Protein AF-A0A948STY9-F1 (afdb_monomer_lite)

pLDDT: mean 76.69, std 16.75, range [34.62, 97.5]

Secondary structure (DSSP, 8-state):
----------HHHHHHHHHHHHHHHHHHHHHHHHHHHHHHHHHHHHHTTB-TTT-PBEEEEEEEETTEEEEEEEETTT--EE--TTHHHHHTT--S---HHHHHHHTTSTTS----------

Structure (mmCIF, N/CA/C/O backbone):
data_AF-A0A948STY9-F1
#
_entry.id   AF-A0A948STY9-F1
#
loop_
_atom_site.group_PDB
_atom_site.id
_atom_site.type_symbol
_atom_site.label_atom_id
_atom_site.label_alt_id
_atom_site.label_comp_id
_atom_site.label_asym_id
_atom_site.label_entity_id
_atom_site.label_seq_id
_atom_site.pdbx_PDB_ins_code
_atom_site.Cartn_x
_atom_site.Cartn_y
_atom_site.Cartn_z
_atom_site.occupancy
_atom_site.B_iso_or_equiv
_atom_site.auth_seq_id
_atom_site.auth_comp_id
_atom_site.auth_asym_id
_atom_site.auth_atom_id
_atom_site.pdbx_PDB_model_num
ATOM 1 N N . MET A 1 1 ? 35.152 -15.560 -65.489 1.00 48.47 1 MET A N 1
ATOM 2 C CA . MET A 1 1 ? 35.751 -14.287 -65.042 1.00 48.47 1 MET A CA 1
ATOM 3 C C . MET A 1 1 ? 34.646 -13.434 -64.451 1.00 48.47 1 MET A C 1
ATOM 5 O O . MET A 1 1 ? 33.656 -13.268 -65.145 1.00 48.47 1 MET A O 1
ATOM 9 N N . THR A 1 2 ? 34.862 -12.993 -63.198 1.00 52.12 2 THR A N 1
ATOM 10 C CA . THR A 1 2 ? 34.288 -11.819 -62.490 1.00 52.12 2 THR A CA 1
ATOM 11 C C . THR A 1 2 ? 32.758 -11.719 -62.390 1.00 52.12 2 THR A C 1
ATOM 13 O O . THR A 1 2 ? 32.068 -11.835 -63.383 1.00 52.12 2 THR A O 1
ATOM 16 N N . SER A 1 3 ? 32.121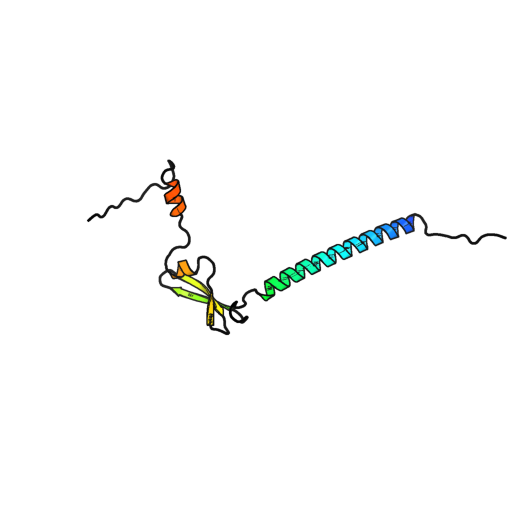 -11.425 -61.265 1.00 54.44 3 SER A N 1
ATOM 17 C CA . SER A 1 3 ? 32.543 -11.013 -59.929 1.00 54.44 3 SER A CA 1
ATOM 18 C C . SER A 1 3 ? 31.322 -11.287 -59.046 1.00 54.44 3 SER A C 1
ATOM 20 O O . SER A 1 3 ? 30.229 -10.834 -59.378 1.00 54.44 3 SER A O 1
ATOM 22 N N . PHE A 1 4 ? 31.458 -12.076 -57.980 1.00 56.12 4 PHE A N 1
ATOM 23 C CA . PHE A 1 4 ? 30.397 -12.200 -56.980 1.00 56.12 4 PHE A CA 1
ATOM 24 C C . PHE A 1 4 ? 30.513 -10.947 -56.114 1.00 56.12 4 PHE A C 1
ATOM 26 O O . PHE A 1 4 ? 31.293 -10.920 -55.162 1.00 56.12 4 PHE A O 1
ATOM 33 N N . GLU A 1 5 ? 29.855 -9.862 -56.526 1.00 62.06 5 GLU A N 1
ATOM 34 C CA . GLU A 1 5 ? 29.777 -8.654 -55.714 1.00 62.06 5 GLU A CA 1
ATOM 35 C C . GLU A 1 5 ? 29.079 -9.040 -54.417 1.00 62.06 5 GLU A C 1
ATOM 37 O O . GLU A 1 5 ? 27.874 -9.276 -54.365 1.00 62.06 5 GLU A O 1
ATOM 42 N N . ASN A 1 6 ? 29.881 -9.187 -53.368 1.00 61.62 6 ASN A N 1
ATOM 43 C CA . ASN A 1 6 ? 29.398 -9.285 -52.011 1.00 61.62 6 ASN A CA 1
ATOM 44 C C . ASN A 1 6 ? 28.817 -7.912 -51.674 1.00 61.62 6 ASN A C 1
ATOM 46 O O . ASN A 1 6 ? 29.521 -7.040 -51.160 1.00 61.62 6 ASN A O 1
ATOM 50 N N . ILE A 1 7 ? 27.555 -7.701 -52.054 1.00 63.34 7 ILE A N 1
ATOM 51 C CA . ILE A 1 7 ? 26.764 -6.524 -51.703 1.00 63.34 7 ILE A CA 1
ATOM 52 C C . ILE A 1 7 ? 26.431 -6.658 -50.214 1.00 63.34 7 ILE A C 1
ATOM 54 O O . ILE A 1 7 ? 25.323 -7.003 -49.812 1.00 63.34 7 ILE A O 1
ATOM 58 N N . GLY A 1 8 ? 27.459 -6.509 -49.382 1.00 62.66 8 GLY A N 1
ATOM 59 C CA . GLY A 1 8 ? 27.307 -6.396 -47.946 1.00 62.66 8 GLY A CA 1
ATOM 60 C C . GLY A 1 8 ? 26.486 -5.152 -47.625 1.00 62.66 8 GLY A C 1
ATOM 61 O O . GLY A 1 8 ? 26.572 -4.149 -48.335 1.00 62.66 8 GLY A O 1
ATOM 62 N N . TYR A 1 9 ? 25.697 -5.254 -46.556 1.00 61.69 9 TYR A N 1
ATOM 63 C CA . TYR A 1 9 ? 24.817 -4.211 -46.033 1.00 61.69 9 TYR A CA 1
ATOM 64 C C . TYR A 1 9 ? 25.409 -2.798 -46.161 1.00 61.69 9 TYR A C 1
ATOM 66 O O . TYR A 1 9 ? 26.561 -2.557 -45.776 1.00 61.69 9 TYR A O 1
ATOM 74 N N . ASN A 1 10 ? 24.617 -1.862 -46.688 1.00 76.56 10 ASN A N 1
ATOM 75 C CA . ASN A 1 10 ? 25.050 -0.478 -46.886 1.00 76.56 10 ASN A CA 1
ATOM 76 C C . ASN A 1 10 ? 25.267 0.246 -45.533 1.00 76.56 10 ASN A C 1
ATOM 78 O O . ASN A 1 10 ? 24.847 -0.222 -44.472 1.00 76.56 10 ASN A O 1
ATOM 82 N N . GLU A 1 11 ? 25.956 1.394 -45.532 1.00 72.62 11 GLU A N 1
ATOM 83 C CA . GLU A 1 11 ? 26.231 2.139 -44.287 1.00 72.62 11 GLU A CA 1
ATOM 84 C C . GLU A 1 11 ? 24.966 2.545 -43.527 1.00 72.62 11 GLU A C 1
ATOM 86 O O . GLU A 1 11 ? 24.953 2.504 -42.297 1.00 72.62 11 GLU A O 1
ATOM 91 N N . SER A 1 12 ? 23.891 2.881 -44.237 1.00 73.81 12 SER A N 1
ATOM 92 C CA . SER A 1 12 ? 22.616 3.244 -43.626 1.00 73.81 12 SER A CA 1
ATOM 93 C C . SER A 1 12 ? 21.955 2.043 -42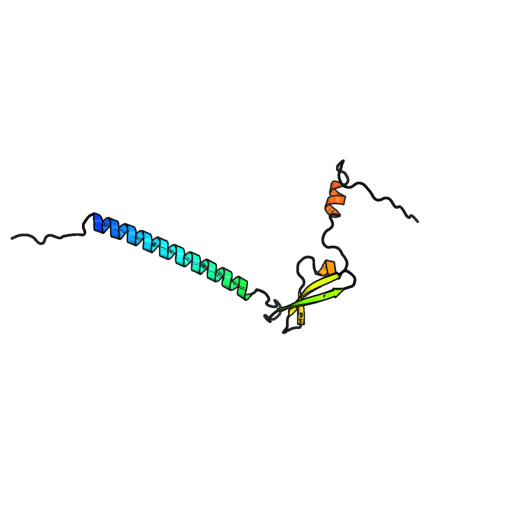.940 1.00 73.81 12 SER A C 1
ATOM 95 O O . SER A 1 12 ? 21.457 2.180 -41.828 1.00 73.81 12 SER A O 1
ATOM 97 N N . GLU A 1 13 ? 22.008 0.851 -43.535 1.00 77.19 13 GLU A N 1
ATOM 98 C CA . GLU A 1 13 ? 21.486 -0.400 -42.968 1.00 77.19 13 GLU A CA 1
ATOM 99 C C . GLU A 1 13 ? 22.216 -0.803 -41.688 1.00 77.19 13 GLU A C 1
ATOM 101 O O . GLU A 1 13 ? 21.571 -1.225 -40.726 1.00 77.19 13 GLU A O 1
ATOM 106 N N . ARG A 1 14 ? 23.538 -0.596 -41.627 1.00 79.25 14 ARG A N 1
ATOM 107 C CA . ARG A 1 14 ? 24.310 -0.791 -40.388 1.00 79.25 14 ARG A CA 1
ATOM 108 C C . ARG A 1 14 ? 23.826 0.140 -39.280 1.00 79.25 14 ARG A C 1
ATOM 110 O O . ARG A 1 14 ? 23.553 -0.321 -38.176 1.00 79.25 14 ARG A O 1
ATOM 117 N N . GLN A 1 15 ? 23.620 1.416 -39.598 1.00 85.62 15 GLN A N 1
ATOM 118 C CA . GLN A 1 15 ? 23.100 2.398 -38.643 1.00 85.62 15 GLN A CA 1
ATOM 119 C C . GLN A 1 15 ? 21.673 2.070 -38.180 1.00 85.62 15 GLN A C 1
ATOM 121 O O . GLN A 1 15 ? 21.350 2.257 -37.007 1.00 85.62 15 GLN A O 1
ATOM 126 N N . PHE A 1 16 ? 20.803 1.589 -39.074 1.00 88.44 16 PHE A N 1
ATOM 127 C CA . PHE A 1 16 ? 19.452 1.162 -38.703 1.00 88.44 16 PHE A CA 1
ATOM 128 C C . PHE A 1 16 ? 19.486 -0.038 -37.760 1.00 88.44 16 PHE A C 1
ATOM 130 O O . PHE A 1 16 ? 18.811 -0.015 -36.736 1.00 88.44 16 PHE A O 1
ATOM 137 N N . HIS A 1 17 ? 20.310 -1.039 -38.060 1.00 85.75 17 HIS A N 1
ATOM 138 C CA . HIS A 1 17 ? 20.458 -2.225 -37.226 1.00 85.75 17 HIS A CA 1
ATOM 139 C C . HIS A 1 17 ? 21.063 -1.900 -35.855 1.00 85.75 17 HIS A C 1
ATOM 141 O O . HIS A 1 17 ? 20.565 -2.379 -34.843 1.00 85.75 17 HIS A O 1
ATOM 147 N N . GLU A 1 18 ? 22.084 -1.044 -35.788 1.00 89.50 18 GLU A N 1
ATOM 148 C CA . GLU A 1 18 ? 22.671 -0.598 -34.518 1.00 89.50 18 GLU A CA 1
ATOM 149 C C . GLU A 1 18 ? 21.648 0.138 -33.642 1.00 89.50 18 GLU A C 1
ATOM 151 O O . GLU A 1 18 ? 21.512 -0.174 -32.456 1.00 89.50 18 GLU A O 1
ATOM 156 N N . ARG A 1 19 ? 20.871 1.065 -34.222 1.00 91.69 19 ARG A N 1
ATOM 157 C CA . ARG A 1 19 ? 19.804 1.759 -33.484 1.00 91.69 19 ARG A CA 1
ATOM 158 C C . ARG A 1 19 ? 18.695 0.812 -33.049 1.00 91.69 19 ARG A C 1
ATOM 160 O O . ARG A 1 19 ? 18.211 0.939 -31.929 1.00 91.69 19 ARG A O 1
ATOM 167 N N . ASP A 1 20 ? 18.292 -0.124 -33.902 1.00 94.06 20 ASP A N 1
ATOM 168 C CA . ASP A 1 20 ? 17.256 -1.104 -33.574 1.00 94.06 20 ASP A CA 1
ATOM 169 C C . ASP A 1 20 ? 17.714 -2.040 -32.448 1.00 94.06 20 ASP A C 1
ATOM 171 O O . ASP A 1 20 ? 17.001 -2.239 -31.466 1.00 94.06 20 ASP A O 1
ATOM 175 N N . GLN A 1 21 ? 18.960 -2.517 -32.497 1.00 92.62 21 GLN A N 1
ATOM 176 C CA . GLN A 1 21 ? 19.565 -3.283 -31.408 1.00 92.62 21 GLN A CA 1
ATOM 177 C C . GLN A 1 21 ? 19.605 -2.494 -30.098 1.00 92.62 21 GLN A C 1
ATOM 179 O O . GLN A 1 21 ? 19.306 -3.044 -29.033 1.00 92.62 21 GLN A O 1
ATOM 184 N N . GLU A 1 22 ? 19.953 -1.208 -30.154 1.00 95.94 22 GLU A N 1
ATOM 185 C CA . GLU A 1 22 ? 19.957 -0.343 -28.979 1.00 95.94 22 GLU A CA 1
ATOM 186 C C . GLU A 1 22 ? 18.541 -0.146 -28.420 1.00 95.94 22 GLU A C 1
ATOM 188 O O . GLU A 1 22 ? 18.334 -0.259 -27.208 1.00 95.94 22 GLU A O 1
ATOM 193 N N . LEU A 1 23 ? 17.554 0.093 -29.286 1.00 95.69 23 LEU A N 1
ATOM 194 C CA . LEU A 1 23 ? 16.145 0.218 -28.912 1.00 95.69 23 LEU A CA 1
ATOM 195 C C . LEU A 1 23 ? 15.628 -1.069 -28.269 1.00 95.69 23 LEU A C 1
ATOM 197 O O . LEU A 1 23 ? 15.054 -1.019 -27.181 1.00 95.69 23 LEU A O 1
ATOM 201 N N . LEU A 1 24 ?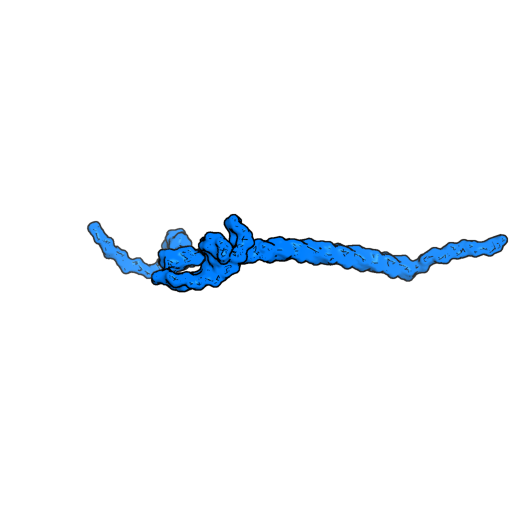 15.896 -2.225 -28.876 1.00 95.31 24 LEU A N 1
ATOM 202 C CA . LEU A 1 24 ? 15.517 -3.531 -28.339 1.00 95.31 24 LEU A CA 1
ATOM 203 C C . LEU A 1 24 ? 16.185 -3.802 -26.987 1.00 95.31 24 LEU A C 1
ATOM 205 O O . LEU A 1 24 ? 15.539 -4.317 -26.072 1.00 95.31 24 LEU A O 1
ATOM 209 N N . ARG A 1 25 ? 17.459 -3.426 -26.817 1.00 96.06 25 ARG A N 1
ATOM 210 C CA . ARG A 1 25 ? 18.171 -3.543 -25.536 1.00 96.06 25 ARG A CA 1
ATOM 211 C C . ARG A 1 25 ? 17.543 -2.658 -24.460 1.00 96.06 25 ARG A C 1
ATOM 213 O O . ARG A 1 25 ? 17.325 -3.134 -23.346 1.00 96.06 25 ARG A O 1
ATOM 220 N N . LYS A 1 26 ? 17.233 -1.399 -24.782 1.00 97.50 26 LYS A N 1
ATOM 221 C CA . LYS A 1 26 ? 16.572 -0.460 -23.861 1.00 97.50 26 LYS A CA 1
ATOM 222 C C . LYS A 1 26 ? 15.184 -0.950 -23.469 1.00 97.50 26 LYS A C 1
ATOM 224 O O . LYS A 1 26 ? 14.865 -0.966 -22.285 1.00 97.50 26 LYS A O 1
ATOM 229 N N . LEU A 1 27 ? 14.390 -1.399 -24.440 1.00 96.88 27 LEU A N 1
ATOM 230 C CA . LEU A 1 27 ? 13.042 -1.902 -24.199 1.00 96.88 27 LEU A CA 1
ATOM 231 C C . LEU A 1 27 ? 13.056 -3.126 -23.278 1.00 96.88 27 LEU A C 1
ATOM 233 O O . LEU A 1 27 ? 12.278 -3.183 -22.330 1.00 96.88 27 LEU A O 1
ATOM 237 N N . ARG A 1 28 ? 13.967 -4.081 -23.507 1.00 97.12 28 ARG A N 1
ATOM 238 C CA . ARG A 1 28 ? 14.137 -5.244 -22.618 1.00 97.12 28 ARG A CA 1
ATOM 239 C C . ARG A 1 28 ? 14.456 -4.815 -21.187 1.00 97.12 28 ARG A C 1
ATOM 241 O O . ARG A 1 28 ? 13.770 -5.250 -20.271 1.00 97.12 28 ARG A O 1
ATOM 248 N N . ALA A 1 29 ? 15.417 -3.906 -21.009 1.00 97.31 29 ALA A N 1
ATOM 249 C CA . ALA A 1 29 ? 15.776 -3.397 -19.686 1.00 97.31 29 ALA A CA 1
ATOM 250 C C . ALA A 1 29 ? 14.594 -2.704 -18.982 1.00 97.31 29 ALA A C 1
ATOM 252 O O . ALA A 1 29 ? 14.356 -2.943 -17.801 1.00 97.31 29 ALA A O 1
ATOM 253 N N . GLN A 1 30 ? 13.815 -1.899 -19.712 1.00 97.50 30 GLN A N 1
ATOM 254 C CA . GLN A 1 30 ? 12.613 -1.253 -19.176 1.00 97.50 30 GLN A CA 1
ATOM 255 C C . GLN A 1 30 ? 11.550 -2.269 -18.749 1.00 97.50 30 GLN A C 1
ATOM 257 O O . GLN A 1 30 ? 10.966 -2.132 -17.677 1.00 97.50 30 GLN A O 1
ATOM 262 N N . LEU A 1 31 ? 11.288 -3.289 -19.569 1.00 97.12 31 LEU A N 1
ATOM 263 C CA . LEU A 1 31 ? 10.311 -4.328 -19.243 1.00 97.12 31 LEU A CA 1
ATOM 264 C C . LEU A 1 31 ? 10.743 -5.154 -18.027 1.00 97.12 31 LEU A C 1
ATOM 266 O O . 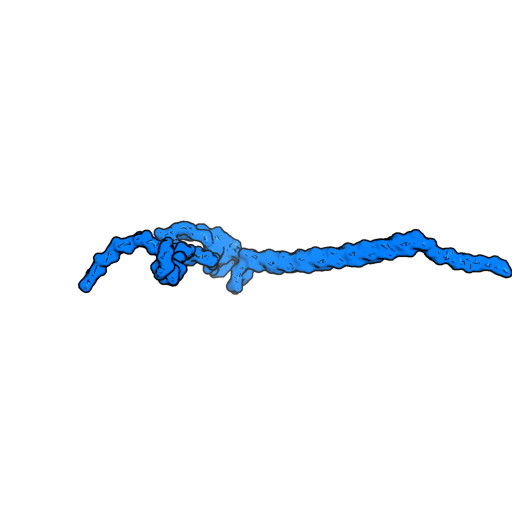LEU A 1 31 ? 9.903 -5.478 -17.188 1.00 97.12 31 LEU A O 1
ATOM 270 N N . ASP A 1 32 ? 12.032 -5.467 -17.900 1.00 97.00 32 ASP A N 1
ATOM 271 C CA . ASP A 1 32 ? 12.562 -6.182 -16.737 1.00 97.00 32 ASP A CA 1
ATOM 272 C C . ASP A 1 32 ? 12.439 -5.340 -15.458 1.00 97.00 32 ASP A C 1
ATOM 274 O O . ASP A 1 32 ? 12.005 -5.849 -14.423 1.00 97.00 32 ASP A O 1
ATOM 278 N N . GLU A 1 33 ? 12.705 -4.033 -15.534 1.00 96.31 33 GLU A N 1
ATOM 279 C CA . GLU A 1 33 ? 12.481 -3.107 -14.420 1.00 96.31 33 GLU A CA 1
ATOM 280 C C . GLU A 1 33 ? 10.995 -3.021 -14.033 1.00 96.31 33 GLU A C 1
ATOM 282 O O . GLU A 1 33 ? 10.650 -3.088 -12.851 1.00 96.31 33 GLU A O 1
ATOM 287 N N . GLN A 1 34 ? 10.095 -2.912 -15.016 1.00 95.88 34 GLN A N 1
ATOM 288 C CA . GLN A 1 34 ? 8.650 -2.892 -14.772 1.00 95.88 34 GLN A CA 1
ATOM 289 C C . GLN A 1 34 ? 8.168 -4.181 -14.102 1.00 95.88 34 GLN A C 1
ATOM 291 O O . GLN A 1 34 ? 7.398 -4.122 -13.144 1.00 95.88 34 GLN A O 1
ATOM 296 N N . ARG A 1 35 ? 8.644 -5.345 -14.557 1.00 95.06 35 ARG A N 1
ATOM 297 C CA . ARG A 1 35 ? 8.322 -6.642 -13.943 1.00 95.06 35 ARG A CA 1
ATOM 298 C C . ARG A 1 35 ? 8.831 -6.737 -12.510 1.00 95.06 35 ARG A C 1
ATOM 300 O O . ARG A 1 35 ? 8.098 -7.218 -11.651 1.00 95.06 35 ARG A O 1
ATOM 307 N N . ALA A 1 36 ? 10.045 -6.259 -12.239 1.00 93.69 36 ALA A N 1
ATOM 308 C CA . ALA A 1 36 ? 10.601 -6.239 -10.889 1.00 93.69 36 ALA A CA 1
ATOM 309 C C . ALA A 1 36 ? 9.768 -5.358 -9.942 1.00 93.69 36 ALA A C 1
ATOM 311 O O . ALA A 1 36 ? 9.438 -5.785 -8.835 1.00 93.69 36 ALA A O 1
ATOM 312 N N . LYS A 1 37 ? 9.361 -4.166 -10.399 1.00 91.56 37 LYS A N 1
ATOM 313 C CA . LYS A 1 37 ? 8.457 -3.273 -9.655 1.00 91.56 37 LYS A CA 1
ATOM 314 C C . LYS A 1 37 ? 7.105 -3.939 -9.382 1.00 91.56 37 LYS A C 1
ATOM 316 O O . LYS A 1 37 ? 6.693 -4.024 -8.230 1.00 91.56 37 LYS A O 1
ATOM 321 N N . ALA A 1 38 ? 6.474 -4.507 -10.410 1.00 89.69 38 ALA A N 1
ATOM 322 C CA . ALA A 1 38 ? 5.195 -5.203 -10.273 1.00 89.69 38 ALA A CA 1
ATOM 323 C C . ALA A 1 38 ? 5.271 -6.402 -9.308 1.00 89.69 38 ALA A C 1
ATOM 325 O O . ALA A 1 38 ? 4.340 -6.633 -8.540 1.00 89.69 38 ALA A O 1
ATOM 326 N N . ALA A 1 39 ? 6.381 -7.147 -9.305 1.00 87.81 39 ALA A N 1
ATOM 327 C CA . ALA A 1 39 ? 6.597 -8.239 -8.359 1.00 87.81 39 ALA A CA 1
ATOM 328 C C . ALA A 1 39 ? 6.705 -7.737 -6.907 1.00 87.81 39 ALA A C 1
ATOM 330 O O . ALA A 1 39 ? 6.100 -8.329 -6.012 1.00 87.81 39 ALA A O 1
ATOM 331 N N . ALA A 1 40 ? 7.421 -6.633 -6.671 1.00 82.25 40 ALA A N 1
ATOM 332 C CA . ALA A 1 40 ? 7.523 -6.015 -5.348 1.00 82.25 40 ALA A CA 1
ATOM 333 C C . ALA A 1 40 ? 6.163 -5.490 -4.846 1.00 82.25 40 ALA A C 1
ATOM 335 O O . ALA A 1 40 ? 5.790 -5.718 -3.693 1.00 82.25 40 ALA A O 1
ATOM 336 N N . ASP A 1 41 ? 5.383 -4.849 -5.718 1.00 82.62 41 ASP A N 1
ATOM 337 C CA . ASP A 1 41 ? 4.036 -4.369 -5.390 1.00 82.62 41 ASP A CA 1
ATOM 338 C C . ASP A 1 41 ? 3.051 -5.526 -5.150 1.00 82.62 41 ASP A C 1
ATOM 340 O O . ASP A 1 41 ? 2.228 -5.479 -4.228 1.00 82.62 41 ASP A O 1
ATOM 344 N N . GLY A 1 42 ? 3.175 -6.613 -5.917 1.00 78.50 42 GLY A N 1
ATOM 345 C CA . GLY A 1 42 ? 2.426 -7.853 -5.714 1.00 78.50 42 GLY A CA 1
ATOM 346 C C . GLY A 1 42 ? 2.687 -8.477 -4.341 1.00 78.50 42 GLY A C 1
ATOM 347 O O . GLY A 1 42 ? 1.751 -8.869 -3.648 1.00 78.50 42 GLY A O 1
ATOM 348 N N . GLN A 1 43 ? 3.944 -8.505 -3.891 1.00 76.25 43 GLN A N 1
ATOM 349 C CA . GLN A 1 43 ? 4.285 -9.002 -2.554 1.00 76.25 43 GLN A CA 1
ATOM 350 C C . GLN A 1 43 ? 3.705 -8.116 -1.442 1.00 76.25 43 GLN A C 1
ATOM 352 O O . GLN A 1 43 ? 3.133 -8.633 -0.484 1.00 76.25 43 GLN A O 1
ATOM 357 N N . ARG A 1 44 ? 3.790 -6.785 -1.569 1.00 75.44 44 ARG A N 1
ATOM 358 C CA . ARG A 1 44 ? 3.219 -5.855 -0.574 1.00 75.44 44 ARG A CA 1
ATOM 359 C C . ARG A 1 44 ? 1.703 -5.996 -0.463 1.00 75.44 44 ARG A C 1
ATOM 361 O O . ARG A 1 44 ? 1.171 -6.065 0.642 1.00 75.44 44 ARG A O 1
ATOM 368 N N . SER A 1 45 ? 1.014 -6.070 -1.599 1.00 75.19 45 SER A N 1
ATOM 369 C CA . SER A 1 45 ? -0.443 -6.231 -1.638 1.00 75.19 45 SER A CA 1
ATOM 370 C C . SER A 1 45 ? -0.910 -7.600 -1.131 1.00 75.19 45 SER A C 1
ATOM 372 O O . SER A 1 45 ? -1.972 -7.677 -0.520 1.00 75.19 45 SER A O 1
ATOM 374 N N . ALA A 1 46 ? -0.109 -8.661 -1.284 1.00 77.38 46 ALA A N 1
ATOM 375 C CA . ALA A 1 46 ? -0.431 -9.984 -0.745 1.00 77.38 46 ALA A CA 1
ATOM 376 C C . ALA A 1 46 ? -0.536 -10.009 0.792 1.00 77.38 46 ALA A C 1
ATOM 378 O O . ALA A 1 46 ? -1.328 -10.779 1.336 1.00 77.38 46 ALA A O 1
ATOM 379 N N . HIS A 1 47 ? 0.239 -9.170 1.488 1.00 81.00 47 HIS A N 1
ATOM 380 C CA . HIS A 1 47 ? 0.241 -9.079 2.953 1.00 81.00 47 HIS A CA 1
ATOM 381 C C . HIS A 1 47 ? -0.653 -7.958 3.508 1.00 81.00 47 HIS A C 1
ATOM 383 O O . HIS A 1 47 ? -0.943 -7.944 4.705 1.00 81.00 47 HIS A O 1
ATOM 389 N N . TRP A 1 48 ? -1.121 -7.040 2.661 1.00 86.62 48 TRP A N 1
ATOM 390 C CA . TRP A 1 48 ? -2.007 -5.948 3.061 1.00 86.62 48 TRP A CA 1
ATOM 391 C C . TRP A 1 48 ? -3.350 -6.478 3.590 1.00 86.62 48 TRP A C 1
ATOM 393 O O . TRP A 1 48 ? -3.995 -7.314 2.953 1.00 86.62 48 TRP A O 1
ATOM 403 N N . MET A 1 49 ? -3.781 -6.001 4.766 1.00 88.25 49 MET A N 1
ATOM 404 C CA . MET A 1 49 ? -5.025 -6.423 5.437 1.00 88.25 49 MET A CA 1
ATOM 405 C C . MET A 1 49 ? -5.135 -7.942 5.677 1.00 88.25 49 MET A C 1
ATOM 407 O O . MET A 1 49 ? -6.237 -8.502 5.742 1.00 88.25 49 MET A O 1
ATOM 411 N N . LYS A 1 50 ? -3.993 -8.630 5.821 1.00 91.38 50 LYS A N 1
ATOM 412 C CA . LYS A 1 50 ? -3.923 -10.044 6.213 1.00 91.38 50 LYS A CA 1
ATOM 413 C C . LYS A 1 50 ? -3.476 -10.199 7.657 1.00 91.38 50 LYS A C 1
ATOM 415 O O . LYS A 1 50 ? -2.483 -9.622 8.086 1.00 91.38 50 LYS A O 1
ATOM 420 N N . CYS A 1 51 ? -4.196 -11.027 8.402 1.00 91.50 51 CYS A N 1
ATOM 421 C CA . CYS A 1 51 ? -3.895 -11.290 9.799 1.00 91.50 51 CYS A CA 1
ATOM 422 C C . CYS A 1 51 ? -2.522 -11.966 9.938 1.00 91.50 51 CYS A C 1
ATOM 424 O O . CYS A 1 51 ? -2.346 -13.069 9.416 1.00 91.50 51 CYS A O 1
ATOM 426 N N . PRO A 1 52 ? -1.578 -11.399 10.707 1.00 89.06 52 PRO A N 1
ATOM 427 C CA . PRO A 1 52 ? -0.245 -11.980 10.861 1.00 89.06 52 PRO A CA 1
ATOM 428 C C . PRO A 1 52 ? -0.257 -13.308 11.635 1.00 89.06 52 PRO A C 1
ATOM 430 O O . PRO A 1 52 ? 0.687 -14.083 11.539 1.00 89.06 52 PRO A O 1
ATOM 433 N N . LYS A 1 53 ? -1.332 -13.609 12.380 1.00 89.44 53 LYS A N 1
ATOM 434 C CA . LYS A 1 53 ? -1.488 -14.882 13.104 1.00 89.44 53 LYS A CA 1
ATOM 435 C C . LYS A 1 53 ? -1.953 -16.037 12.215 1.00 89.44 53 LYS A C 1
ATOM 437 O O . LYS A 1 53 ? -1.554 -17.171 12.451 1.00 89.44 53 LYS A O 1
ATOM 442 N N . CYS A 1 54 ? -2.862 -15.789 11.271 1.00 91.75 54 CYS A N 1
ATOM 443 C CA . CYS A 1 54 ? -3.556 -16.868 10.549 1.00 91.75 54 CYS A CA 1
ATOM 444 C C . CYS A 1 54 ? -3.718 -16.651 9.038 1.00 91.75 54 CYS A C 1
ATOM 446 O O . CYS A 1 54 ? -4.293 -17.503 8.371 1.00 91.75 54 CYS A O 1
ATOM 448 N N . GLY A 1 55 ? -3.273 -15.518 8.489 1.00 89.38 55 GLY A N 1
ATOM 449 C CA . GLY A 1 55 ? -3.428 -15.169 7.072 1.00 89.38 55 GLY A CA 1
ATOM 450 C C . GLY A 1 55 ? -4.857 -14.807 6.643 1.00 89.38 55 GLY A C 1
ATOM 451 O O . GLY A 1 55 ? -5.083 -14.500 5.474 1.00 89.38 55 GLY A O 1
ATOM 452 N N . GLY A 1 56 ? -5.829 -14.828 7.562 1.00 91.31 56 GLY A N 1
ATOM 453 C CA . GLY A 1 56 ? -7.217 -14.449 7.291 1.00 91.31 56 GLY A CA 1
ATOM 454 C C . GLY A 1 56 ? -7.378 -12.967 6.939 1.00 91.31 56 GLY A C 1
ATOM 455 O O . GLY A 1 56 ? -6.521 -12.146 7.262 1.00 91.31 56 GLY A O 1
ATOM 456 N N . GLN A 1 57 ? -8.492 -12.614 6.294 1.00 92.62 57 GLN A N 1
ATOM 457 C CA . GLN A 1 57 ? -8.806 -11.223 5.964 1.00 92.62 57 GLN A CA 1
ATOM 458 C C . GLN A 1 57 ? -9.090 -10.414 7.240 1.00 92.62 57 GLN A C 1
ATOM 460 O O . GLN A 1 57 ? -9.708 -10.918 8.184 1.00 92.62 57 GLN A O 1
ATOM 465 N N . MET A 1 58 ? -8.637 -9.166 7.269 1.00 93.62 58 MET A N 1
ATOM 466 C CA . MET A 1 58 ? -8.979 -8.203 8.315 1.00 93.62 58 MET A CA 1
ATOM 467 C C . MET A 1 58 ? -10.021 -7.212 7.800 1.00 93.62 58 MET A C 1
ATOM 469 O O . MET A 1 58 ? -10.103 -6.953 6.596 1.00 93.62 58 MET A O 1
ATOM 473 N N . LYS A 1 59 ? -10.848 -6.716 8.717 1.00 93.00 59 LYS A N 1
ATOM 474 C CA . LYS A 1 59 ? -11.814 -5.644 8.489 1.00 93.00 59 LYS A CA 1
ATOM 475 C C . LYS A 1 59 ? -11.581 -4.544 9.515 1.00 93.00 59 LYS A C 1
ATOM 477 O O . LYS A 1 59 ? -11.341 -4.842 10.684 1.00 93.00 59 LYS A O 1
ATOM 482 N N . GLU A 1 60 ? -11.731 -3.309 9.079 1.00 92.25 60 GLU A N 1
ATOM 483 C CA . GLU A 1 60 ? -11.721 -2.155 9.964 1.00 92.25 60 GLU A CA 1
ATOM 484 C C . GLU A 1 60 ? -13.036 -2.124 10.760 1.00 92.25 60 GLU A C 1
ATOM 486 O O . GLU A 1 60 ? -14.130 -2.280 10.203 1.00 92.25 60 GLU A O 1
ATOM 491 N N . VAL A 1 61 ? -12.945 -1.984 12.080 1.00 90.75 61 VAL A N 1
ATOM 492 C CA . VAL A 1 61 ? -14.092 -1.846 12.981 1.00 90.75 61 VAL A CA 1
ATOM 493 C C . VAL A 1 61 ? -13.897 -0.637 13.884 1.00 90.75 61 VAL A C 1
ATOM 495 O O . VAL A 1 61 ? -12.814 -0.405 14.407 1.00 90.75 61 VAL A O 1
ATOM 498 N N . MET A 1 62 ? -14.962 0.134 14.094 1.00 87.44 62 MET A N 1
ATOM 499 C CA . MET A 1 62 ? -14.938 1.258 15.028 1.00 87.44 62 MET A CA 1
ATOM 500 C C . MET A 1 62 ? -15.224 0.756 16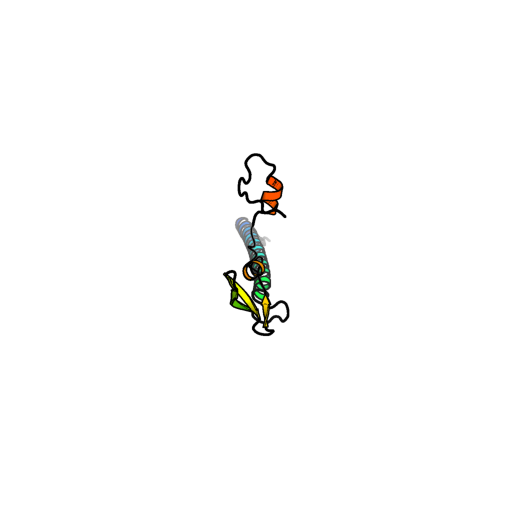.440 1.00 87.44 62 MET A C 1
ATOM 502 O O . MET A 1 62 ? -16.292 0.197 16.699 1.00 87.44 62 MET A O 1
ATOM 506 N N . MET A 1 63 ? -14.281 0.963 17.354 1.00 81.44 63 MET A N 1
ATOM 507 C CA . MET A 1 63 ? -14.431 0.632 18.767 1.00 81.44 63 MET A CA 1
ATOM 508 C C . MET A 1 63 ? -14.489 1.928 19.583 1.00 81.44 63 MET A C 1
ATOM 510 O O . MET A 1 63 ? -13.595 2.771 19.504 1.00 81.44 63 MET A O 1
ATOM 514 N N . GLY A 1 64 ? -15.579 2.114 20.329 1.00 71.69 64 GLY A N 1
ATOM 515 C CA . GLY A 1 64 ? -15.757 3.255 21.227 1.00 71.69 64 GLY A CA 1
ATOM 516 C C . GLY A 1 64 ? -15.222 2.943 22.623 1.00 71.69 64 GLY A C 1
ATOM 517 O O . GLY A 1 64 ? -15.562 1.904 23.186 1.00 71.69 64 GLY A O 1
ATOM 518 N N . ALA A 1 65 ? -14.415 3.843 23.181 1.00 62.56 65 ALA A N 1
ATOM 519 C CA . ALA A 1 65 ? -14.000 3.830 24.583 1.00 62.56 65 ALA A CA 1
ATOM 520 C C . ALA A 1 65 ? -14.120 5.240 25.183 1.00 62.56 65 ALA A C 1
ATOM 522 O O . ALA A 1 65 ? -14.250 6.223 24.455 1.00 62.56 65 ALA A O 1
ATOM 523 N N . ASP A 1 66 ? -14.036 5.346 26.510 1.00 60.72 66 ASP A N 1
ATOM 524 C CA . ASP A 1 66 ? -14.245 6.578 27.293 1.00 60.72 66 ASP A CA 1
ATOM 525 C C . ASP A 1 66 ? -13.359 7.778 26.868 1.00 60.72 66 ASP A C 1
ATOM 527 O O . ASP A 1 66 ? -13.616 8.915 27.263 1.00 60.72 66 ASP A O 1
ATOM 531 N N . GLY A 1 67 ? -12.324 7.541 26.048 1.00 59.78 67 GLY A N 1
ATOM 532 C CA . GLY A 1 67 ? -11.421 8.545 25.471 1.00 59.78 67 GLY A CA 1
ATOM 533 C C . GLY A 1 67 ? -11.623 8.878 23.981 1.00 59.78 67 GLY A C 1
ATOM 534 O O . GLY A 1 67 ? -10.901 9.738 23.476 1.00 59.78 67 GLY A O 1
ATOM 535 N N . GLY A 1 68 ? -12.561 8.237 23.268 1.00 69.00 68 GLY A N 1
ATOM 536 C CA . GLY A 1 68 ? -12.834 8.476 21.842 1.00 69.00 68 GLY A CA 1
ATOM 537 C C . GLY A 1 68 ? -13.268 7.232 21.047 1.00 69.00 68 GLY A C 1
ATOM 538 O O . GLY A 1 68 ? -13.390 6.133 21.584 1.00 69.00 68 GLY A O 1
ATOM 539 N N . THR A 1 69 ? -13.508 7.410 19.742 1.00 77.94 69 THR A N 1
ATOM 540 C CA . THR A 1 69 ? -13.722 6.303 18.787 1.00 77.94 69 THR A CA 1
ATOM 541 C C . THR A 1 69 ? -12.420 6.032 18.043 1.00 77.94 69 THR A C 1
ATOM 543 O O . THR A 1 69 ? -11.825 6.968 17.514 1.00 77.94 69 THR A O 1
ATOM 546 N N . VAL A 1 70 ? -11.986 4.774 17.999 1.00 84.31 70 VAL A N 1
ATOM 547 C CA . VAL A 1 70 ? -10.761 4.349 17.310 1.00 84.31 70 VAL A CA 1
ATOM 548 C C . VAL A 1 70 ? -11.117 3.279 16.284 1.00 84.31 70 VAL A C 1
ATOM 550 O O . VAL A 1 70 ? -11.882 2.358 16.584 1.00 84.31 70 VAL A O 1
ATOM 553 N N . ALA A 1 71 ? -10.614 3.441 15.064 1.00 87.25 71 ALA A N 1
ATOM 554 C CA . ALA A 1 71 ? -10.680 2.410 14.041 1.00 87.25 71 ALA A CA 1
ATOM 555 C C . ALA A 1 71 ? -9.625 1.351 14.358 1.00 87.25 71 ALA A C 1
ATOM 557 O O . ALA A 1 71 ? -8.512 1.702 14.713 1.00 87.25 71 ALA A O 1
ATOM 558 N N . VAL A 1 72 ? -9.990 0.074 14.329 1.00 89.62 72 VAL A N 1
ATOM 559 C CA . VAL A 1 72 ? -9.070 -1.028 14.629 1.00 89.62 72 VAL A CA 1
ATOM 560 C C . VAL A 1 72 ? -9.282 -2.157 13.641 1.00 89.62 72 VAL A C 1
ATOM 562 O O . VAL A 1 72 ? -10.406 -2.401 13.193 1.00 89.62 72 VAL A O 1
ATOM 565 N N . ASP A 1 73 ? -8.226 -2.903 13.349 1.00 91.62 73 ASP A N 1
ATOM 566 C CA . ASP A 1 73 ? -8.301 -4.022 12.421 1.00 91.62 73 ASP A CA 1
ATOM 567 C C . ASP A 1 73 ? -8.646 -5.316 13.148 1.00 91.62 73 ASP A C 1
ATOM 569 O O . ASP A 1 73 ? -7.882 -5.837 13.963 1.00 91.62 73 ASP A O 1
ATOM 573 N N . GLN A 1 74 ? -9.804 -5.887 12.820 1.00 92.44 74 GLN A N 1
ATOM 574 C CA . GLN A 1 74 ? -10.250 -7.168 13.349 1.00 92.44 74 GLN A CA 1
ATOM 575 C C . GLN A 1 74 ? -10.173 -8.262 12.283 1.00 92.44 74 GLN A C 1
ATOM 577 O O . GLN A 1 74 ? -10.778 -8.178 11.212 1.00 92.44 74 GLN A O 1
ATOM 582 N N . CYS A 1 75 ? -9.487 -9.358 12.604 1.00 95.31 75 CYS A N 1
ATOM 583 C CA . CYS A 1 75 ? -9.464 -10.548 11.765 1.00 95.31 75 CYS A CA 1
ATOM 584 C C . CYS A 1 75 ? -10.812 -11.279 11.795 1.00 95.31 75 CYS A C 1
ATOM 586 O O . CYS A 1 75 ? -11.294 -11.672 12.858 1.00 95.31 75 CYS A O 1
ATOM 588 N N . THR A 1 76 ? -11.375 -11.556 10.618 1.00 92.88 76 THR A N 1
ATOM 589 C CA . THR A 1 76 ? -12.651 -12.278 10.481 1.00 92.88 76 THR A CA 1
ATOM 590 C C . THR A 1 76 ? -12.543 -13.781 10.742 1.00 92.88 76 THR A C 1
ATOM 592 O O . THR A 1 76 ? -13.560 -14.422 10.980 1.00 92.88 76 THR A O 1
ATOM 595 N N . ALA A 1 77 ? -11.332 -14.348 10.714 1.00 92.94 77 ALA A N 1
ATOM 596 C CA . ALA A 1 77 ? -11.105 -15.783 10.888 1.00 92.94 77 ALA A CA 1
ATOM 597 C C . ALA A 1 77 ? -10.781 -16.170 12.340 1.00 92.94 77 ALA A C 1
ATOM 599 O O . ALA A 1 77 ? -11.390 -17.084 12.884 1.00 92.94 77 ALA A O 1
ATOM 600 N N . CYS A 1 78 ? -9.815 -15.495 12.975 1.00 93.88 78 CYS A N 1
ATOM 601 C CA . CYS A 1 78 ? -9.361 -15.846 14.327 1.00 93.88 78 CYS A CA 1
ATOM 602 C C . CYS A 1 78 ? -9.827 -14.879 15.424 1.00 93.88 78 CYS A C 1
ATOM 604 O O . CYS A 1 78 ? -9.558 -15.138 16.595 1.00 93.88 78 CYS A O 1
ATOM 606 N N . GLY A 1 79 ? -10.470 -13.765 15.056 1.00 89.50 79 GLY A N 1
ATOM 607 C CA . GLY A 1 79 ? -10.953 -12.748 15.995 1.00 89.50 79 GLY A CA 1
ATOM 608 C C . GLY A 1 79 ? -9.872 -11.843 16.595 1.00 89.50 79 GLY A C 1
ATOM 609 O O . GLY A 1 79 ? -10.187 -11.030 17.458 1.00 89.50 79 GLY A O 1
ATOM 610 N N . GLY A 1 80 ? -8.610 -11.966 16.164 1.00 91.00 80 GLY A N 1
ATOM 611 C CA . GLY A 1 80 ? -7.528 -11.089 16.619 1.00 91.00 80 GLY A CA 1
ATOM 612 C C . GLY A 1 80 ? -7.792 -9.624 16.264 1.00 91.00 80 GLY A C 1
ATOM 613 O O . GLY A 1 80 ? -8.264 -9.347 15.162 1.00 91.00 80 GLY A O 1
ATOM 614 N N . VAL A 1 81 ? -7.479 -8.717 17.191 1.00 90.88 81 VAL A N 1
ATOM 615 C CA . VAL A 1 81 ? -7.597 -7.262 17.022 1.00 90.88 81 VAL A CA 1
ATOM 616 C C . VAL A 1 81 ? -6.198 -6.660 17.004 1.00 90.88 81 VAL A C 1
ATOM 618 O O . VAL A 1 81 ? -5.375 -6.984 17.862 1.00 90.88 81 VAL A O 1
ATOM 621 N N . TYR A 1 82 ? -5.938 -5.814 16.019 1.00 89.88 82 TYR A N 1
ATOM 622 C CA . TYR A 1 82 ? -4.667 -5.146 15.790 1.00 89.88 82 TYR A CA 1
ATOM 623 C C . TYR A 1 82 ? -4.889 -3.633 15.808 1.00 89.88 82 TYR A C 1
ATOM 625 O O . TYR A 1 82 ? -5.933 -3.151 15.376 1.00 89.88 82 TYR A O 1
ATOM 633 N N . PHE A 1 83 ? -3.912 -2.918 16.362 1.00 88.19 83 PHE A N 1
ATOM 634 C CA . PHE A 1 83 ? -3.937 -1.469 16.531 1.00 88.19 83 PHE A CA 1
ATOM 635 C C . PHE A 1 83 ? -2.745 -0.878 15.796 1.00 88.19 83 PHE A C 1
ATOM 637 O O . PHE A 1 83 ? -1.618 -1.363 15.973 1.00 88.19 83 PHE A O 1
ATOM 644 N N . ASP A 1 84 ? -2.979 0.188 15.047 1.00 81.75 84 ASP A N 1
ATOM 645 C CA . ASP A 1 84 ? -1.916 0.984 14.464 1.00 81.75 84 ASP A CA 1
ATOM 646 C C . ASP A 1 84 ? -1.220 1.840 15.528 1.00 81.75 84 ASP A C 1
ATOM 648 O O . ASP A 1 84 ? -1.622 1.956 16.697 1.00 81.75 84 ASP A O 1
ATOM 652 N N . ALA A 1 85 ? -0.090 2.424 15.138 1.00 82.50 85 ALA A N 1
ATOM 653 C CA . ALA A 1 85 ? 0.730 3.212 16.041 1.00 82.50 85 ALA A CA 1
ATOM 654 C C . ALA A 1 85 ? -0.069 4.400 16.617 1.00 82.50 85 ALA A C 1
ATOM 656 O O . ALA A 1 85 ? -0.452 5.320 15.903 1.00 82.50 85 ALA A O 1
ATOM 657 N N . GLY A 1 86 ? -0.280 4.394 17.938 1.00 76.94 86 GLY A N 1
ATOM 658 C CA . GLY A 1 86 ? -1.010 5.439 18.666 1.00 76.94 86 GLY A CA 1
ATOM 659 C C . GLY A 1 86 ? -2.483 5.114 18.943 1.00 76.94 86 GLY A C 1
ATOM 660 O O . GLY A 1 86 ? -3.032 5.607 19.923 1.00 76.94 86 GLY A O 1
ATOM 661 N N . GLU A 1 87 ? -3.110 4.208 18.200 1.00 81.75 87 GLU A N 1
ATOM 662 C CA . GLU A 1 87 ? -4.530 3.866 18.378 1.00 81.75 87 GLU A CA 1
ATOM 663 C C . GLU A 1 87 ? -4.839 3.272 19.753 1.00 81.75 87 GLU A C 1
ATOM 665 O O . GLU A 1 87 ? -5.796 3.664 20.423 1.00 81.75 87 GLU A O 1
ATOM 670 N N . LEU A 1 88 ? -3.967 2.385 20.235 1.00 80.62 88 LEU A N 1
ATOM 671 C CA . LEU A 1 88 ? -4.098 1.813 21.573 1.00 80.62 88 LEU A CA 1
ATOM 672 C C . LEU A 1 88 ? -4.051 2.894 22.665 1.00 80.62 88 LEU A C 1
ATOM 674 O O . LEU A 1 88 ? -4.767 2.818 23.660 1.00 80.62 88 LEU A O 1
ATOM 678 N N . ALA A 1 89 ? -3.221 3.921 22.487 1.00 77.56 89 ALA A N 1
ATOM 679 C CA . ALA A 1 89 ? -3.086 4.991 23.465 1.00 77.56 89 ALA A CA 1
ATOM 680 C C . ALA A 1 89 ? -4.349 5.872 23.513 1.00 77.56 89 ALA A C 1
ATOM 682 O O . ALA A 1 89 ? -4.793 6.232 24.606 1.00 77.56 89 ALA A O 1
ATOM 683 N N . LEU A 1 90 ? -4.972 6.128 22.353 1.00 76.56 90 LEU A N 1
ATOM 684 C CA . LEU A 1 90 ? -6.274 6.798 22.253 1.00 76.56 90 LEU A CA 1
ATOM 685 C C . LEU A 1 90 ? -7.362 6.023 23.005 1.00 76.56 90 LEU A C 1
ATOM 687 O O . LEU A 1 90 ? -8.083 6.616 23.807 1.00 76.56 90 LEU A O 1
ATOM 691 N N . LEU A 1 91 ? -7.425 4.698 22.831 1.00 76.38 91 LEU A N 1
ATOM 692 C CA . LEU A 1 91 ? -8.363 3.852 23.581 1.00 76.38 91 LEU A CA 1
ATOM 693 C C . LEU A 1 91 ? -8.104 3.870 25.088 1.00 76.38 91 LEU A C 1
ATOM 695 O O . LEU A 1 91 ? -9.042 3.860 25.878 1.00 76.38 91 LEU A O 1
ATOM 699 N N . MET A 1 92 ? -6.839 3.934 25.502 1.00 77.19 92 MET A N 1
ATOM 700 C CA . MET A 1 92 ? -6.452 4.000 26.914 1.00 77.19 92 MET A CA 1
ATOM 701 C C . MET A 1 92 ? -6.589 5.406 27.527 1.00 77.19 92 MET A C 1
ATOM 703 O O . MET A 1 92 ? -6.143 5.618 28.657 1.00 77.19 92 MET A O 1
ATOM 707 N N . GLY A 1 93 ? -7.129 6.390 26.795 1.00 65.88 93 GLY A N 1
ATOM 708 C CA . GLY A 1 93 ? -7.243 7.779 27.256 1.00 65.88 93 GLY A CA 1
ATOM 709 C C . GLY A 1 93 ? -5.892 8.474 27.478 1.00 65.88 93 GLY A C 1
ATOM 710 O O . GLY A 1 93 ? -5.822 9.548 28.079 1.00 65.88 93 GLY A O 1
ATOM 711 N N . LYS A 1 94 ? -4.793 7.878 27.001 1.00 58.22 94 LYS A N 1
ATOM 712 C CA . LYS A 1 94 ? -3.455 8.467 27.011 1.00 58.22 94 LYS A CA 1
ATOM 713 C C . LYS A 1 94 ? -3.221 9.088 25.645 1.00 58.22 94 LYS A C 1
ATOM 715 O O . LYS A 1 94 ? -2.849 8.383 24.726 1.00 58.22 94 LYS A O 1
ATOM 720 N N . GLN A 1 95 ? -3.411 10.399 25.522 1.00 54.97 95 GLN A N 1
ATOM 721 C CA . GLN A 1 95 ? -3.110 11.156 24.298 1.00 54.97 95 GLN A CA 1
ATOM 722 C C . GLN A 1 95 ? -1.722 10.760 23.730 1.00 54.97 95 GLN A C 1
ATOM 724 O O . GLN A 1 95 ? -0.704 11.112 24.345 1.00 54.97 95 GLN A O 1
ATOM 729 N N . PRO A 1 96 ? -1.635 10.011 22.608 1.00 54.28 96 PRO A N 1
ATOM 730 C CA . PRO A 1 96 ? -0.365 9.705 21.961 1.00 54.28 96 PRO A CA 1
ATOM 731 C C . PRO A 1 96 ? 0.091 10.949 21.215 1.00 54.28 96 PRO A C 1
ATOM 733 O O . PRO A 1 96 ? -0.316 11.222 20.092 1.00 54.28 96 PRO A O 1
ATOM 736 N N . GLY A 1 97 ? 0.907 11.746 21.887 1.00 59.69 97 GLY A N 1
ATOM 737 C CA . GLY A 1 97 ? 1.338 13.029 21.354 1.00 59.69 97 GLY A CA 1
ATOM 738 C C . GLY A 1 97 ? 1.221 14.110 22.402 1.00 59.69 97 GLY A C 1
ATOM 739 O O . GLY A 1 97 ? 0.374 14.989 22.349 1.00 59.69 97 GLY A O 1
ATOM 740 N N . SER A 1 98 ? 2.106 14.063 23.380 1.00 50.62 98 SER A N 1
ATOM 741 C CA . SER A 1 98 ? 2.580 15.302 23.975 1.00 50.62 98 SER A CA 1
ATOM 742 C C . SER A 1 98 ? 4.032 15.021 24.298 1.00 50.62 98 SER A C 1
ATOM 744 O O . SER A 1 98 ? 4.338 14.152 25.105 1.00 50.62 98 SER A O 1
ATOM 746 N N . SER A 1 99 ? 4.974 15.592 23.558 1.00 56.44 99 SER A N 1
ATOM 747 C CA . SER A 1 99 ? 5.537 16.911 23.871 1.00 56.44 99 SER A CA 1
ATOM 748 C C . SER A 1 99 ? 6.185 16.988 25.261 1.00 56.44 99 SER A C 1
ATOM 750 O O . SER A 1 99 ? 7.195 17.651 25.394 1.00 56.44 99 SER A O 1
ATOM 752 N N . ARG A 1 100 ? 5.751 16.200 26.258 1.00 56.31 100 ARG A N 1
ATOM 753 C CA . ARG A 1 100 ? 6.277 16.189 27.625 1.00 56.31 100 ARG A CA 1
ATOM 754 C C . ARG A 1 100 ? 7.777 15.953 27.681 1.00 56.31 100 ARG A C 1
ATOM 756 O O . ARG A 1 100 ? 8.449 16.686 28.374 1.00 56.31 100 ARG A O 1
ATOM 763 N N . MET A 1 101 ? 8.327 15.025 26.896 1.00 54.62 101 MET A N 1
ATOM 764 C CA . MET A 1 101 ? 9.780 14.820 26.910 1.00 54.62 101 MET A CA 1
ATOM 765 C C . MET A 1 101 ? 10.567 15.989 26.309 1.00 54.62 101 MET A C 1
ATOM 767 O O . MET A 1 101 ? 11.610 16.330 26.848 1.00 54.62 101 MET A O 1
ATOM 771 N N . LEU A 1 102 ? 10.095 16.616 25.224 1.00 63.41 102 LEU A N 1
ATOM 772 C CA . LEU A 1 102 ? 10.780 17.788 24.663 1.00 63.41 102 LEU A CA 1
ATOM 773 C C . LEU A 1 102 ? 10.549 19.044 25.512 1.00 63.41 102 LEU A C 1
ATOM 775 O O . LEU A 1 102 ? 11.468 19.837 25.658 1.00 63.41 102 LEU A O 1
ATOM 779 N N . ASP A 1 103 ? 9.372 19.195 26.110 1.00 61.44 103 ASP A N 1
ATOM 780 C CA . ASP A 1 103 ? 9.039 20.272 27.042 1.00 61.44 103 ASP A CA 1
ATOM 781 C C . ASP A 1 103 ? 9.827 20.151 28.359 1.00 61.44 103 ASP A C 1
ATOM 783 O O . ASP A 1 103 ? 10.300 21.162 28.873 1.00 61.44 103 ASP A O 1
ATOM 787 N N . ASP A 1 104 ? 10.046 18.930 28.863 1.00 61.50 104 ASP A N 1
ATOM 788 C CA . ASP A 1 104 ? 10.889 18.655 30.036 1.00 61.50 104 ASP A CA 1
ATOM 789 C C . ASP A 1 104 ? 12.378 18.887 29.717 1.00 61.50 104 ASP A C 1
ATOM 791 O O . ASP A 1 104 ? 13.114 19.447 30.530 1.00 61.50 104 ASP A O 1
ATOM 795 N N . LEU A 1 105 ? 12.831 18.500 28.518 1.00 64.69 105 LEU A N 1
ATOM 796 C CA . LEU A 1 105 ? 14.226 18.633 28.077 1.00 64.69 105 LEU A CA 1
ATOM 797 C C . LEU A 1 105 ? 14.603 20.080 27.720 1.00 64.69 105 LEU A C 1
ATOM 799 O O . LEU A 1 105 ? 15.725 20.520 27.965 1.00 64.69 105 LEU A O 1
ATOM 803 N N . LEU A 1 106 ? 13.677 20.827 27.119 1.00 72.62 106 LEU A N 1
ATOM 804 C CA . LEU A 1 106 ? 13.893 22.200 26.662 1.00 72.62 106 LEU A CA 1
ATOM 805 C C . LEU A 1 106 ? 13.326 23.234 27.639 1.00 72.62 106 LEU A C 1
ATOM 807 O O . LEU A 1 106 ? 13.498 24.425 27.409 1.00 72.62 106 LEU A O 1
ATOM 811 N N . GLY A 1 107 ? 12.753 22.818 28.773 1.00 61.56 107 GLY A N 1
ATOM 812 C CA . GLY A 1 107 ? 12.218 23.719 29.802 1.00 61.56 107 GLY A CA 1
ATOM 813 C C . GLY A 1 107 ? 13.253 24.658 30.440 1.00 61.56 107 GLY A C 1
ATOM 814 O O . GLY A 1 107 ? 12.892 25.703 30.978 1.00 61.56 107 GLY A O 1
ATOM 815 N N . TRP A 1 108 ? 14.547 24.329 30.351 1.00 69.50 108 TRP A N 1
ATOM 816 C CA . TRP A 1 108 ? 15.656 25.217 30.735 1.00 69.50 108 TRP A CA 1
ATOM 817 C C . TRP A 1 108 ? 16.027 26.267 29.668 1.00 69.50 108 TRP A C 1
ATOM 819 O O . TRP A 1 108 ? 16.755 27.211 29.980 1.00 69.50 108 TRP A O 1
ATOM 829 N N . VAL A 1 109 ? 15.542 26.134 28.425 1.00 74.19 109 VAL A N 1
ATOM 830 C CA . VAL A 1 109 ? 15.802 27.082 27.332 1.00 74.19 109 VAL A CA 1
ATOM 831 C C . VAL A 1 109 ? 14.959 28.338 27.564 1.00 74.19 109 VAL A C 1
ATOM 833 O O . VAL A 1 109 ? 13.726 28.254 27.598 1.00 74.19 109 VAL A O 1
ATOM 836 N N . PRO A 1 110 ? 15.578 29.526 27.698 1.00 57.66 110 PRO A N 1
ATOM 837 C CA . PRO A 1 110 ? 14.835 30.767 27.872 1.00 57.66 110 PRO A CA 1
ATOM 838 C C . PRO A 1 110 ? 13.892 31.014 26.682 1.00 57.66 110 PRO A C 1
ATOM 840 O O . PRO A 1 110 ? 14.335 31.368 25.594 1.00 57.66 110 PRO A O 1
ATOM 843 N N . GLY A 1 111 ? 12.585 30.814 26.894 1.00 61.53 111 GLY A N 1
ATOM 844 C CA . GLY A 1 111 ? 11.533 31.021 25.887 1.00 61.53 111 GLY A CA 1
ATOM 845 C C . GLY A 1 111 ? 10.674 29.793 25.551 1.00 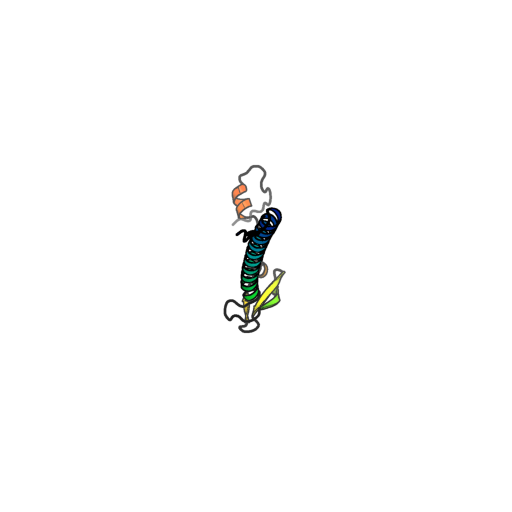61.53 111 GLY A C 1
ATOM 846 O O . GLY A 1 111 ? 9.634 29.965 24.920 1.00 61.53 111 GLY A O 1
ATOM 847 N N . TRP A 1 112 ? 11.033 28.584 26.003 1.00 57.38 112 TRP A N 1
ATOM 848 C CA . TRP A 1 112 ? 10.246 27.359 25.788 1.00 57.38 112 TRP A CA 1
ATOM 849 C C . TRP A 1 112 ? 9.295 27.098 26.979 1.00 57.38 112 TRP A C 1
ATOM 851 O O . TRP A 1 112 ? 9.735 26.975 28.117 1.00 57.38 112 TRP A O 1
ATOM 861 N N . GLY A 1 113 ? 7.977 27.054 26.736 1.00 53.25 113 GLY A N 1
ATOM 862 C CA . GLY A 1 113 ? 6.965 26.504 27.660 1.00 53.25 113 GLY A CA 1
ATOM 863 C C . GLY A 1 113 ? 6.773 27.179 29.035 1.00 53.25 113 GLY A C 1
ATOM 864 O O . GLY A 1 113 ? 6.977 26.547 30.068 1.00 53.25 113 GLY A O 1
ATOM 865 N N . LYS A 1 114 ? 6.281 28.429 29.104 1.00 49.78 114 LYS A N 1
ATOM 866 C CA . LYS A 1 114 ? 5.794 29.023 30.372 1.00 49.78 114 LYS A CA 1
ATOM 867 C C . LYS A 1 114 ? 4.294 28.792 30.595 1.00 49.78 114 LYS A C 1
ATOM 869 O O . LYS A 1 114 ? 3.466 29.421 29.947 1.00 49.78 114 LYS A O 1
ATOM 874 N N . GLY A 1 115 ? 3.980 28.036 31.652 1.00 47.50 115 GLY A N 1
ATOM 875 C CA . GLY A 1 115 ? 2.897 28.380 32.580 1.00 47.50 115 GLY A CA 1
ATOM 876 C C . GLY A 1 115 ? 1.845 27.302 32.839 1.00 47.50 115 GLY A C 1
ATOM 877 O O . GLY A 1 115 ? 0.908 27.172 32.065 1.00 47.50 115 GLY A O 1
ATOM 878 N N . ARG A 1 116 ? 1.910 26.645 34.009 1.00 46.28 116 ARG A N 1
ATOM 879 C CA . ARG A 1 116 ? 0.741 26.414 34.884 1.00 46.28 116 ARG A CA 1
ATOM 880 C C . ARG A 1 116 ? 1.190 26.079 36.311 1.00 46.28 116 ARG A C 1
ATOM 882 O O . ARG A 1 116 ? 1.887 25.103 36.551 1.00 46.28 116 ARG A O 1
ATOM 889 N N . LYS A 1 117 ? 0.791 26.951 37.240 1.00 48.38 117 LYS A N 1
ATOM 890 C CA . LYS A 1 117 ? 0.979 26.849 38.689 1.00 48.38 117 LYS A CA 1
ATOM 891 C C . LYS A 1 117 ? -0.208 26.096 39.292 1.00 48.38 117 LYS A C 1
ATOM 893 O O . LYS A 1 117 ? -1.306 26.616 39.159 1.00 48.38 117 LYS A O 1
ATOM 898 N N . TYR A 1 118 ? -0.002 24.999 40.018 1.00 46.31 118 TYR A N 1
ATOM 899 C CA . TYR A 1 118 ? -0.718 24.740 41.277 1.00 46.31 118 TYR A CA 1
ATOM 900 C C . TYR A 1 118 ? 0.001 23.662 42.096 1.00 46.31 118 TYR A C 1
ATOM 902 O O . TYR A 1 118 ? 0.323 22.579 41.620 1.00 46.31 118 TYR A O 1
ATOM 910 N N . PHE A 1 119 ? 0.279 24.042 43.337 1.00 34.62 119 PHE A N 1
ATOM 911 C CA . PHE A 1 119 ? 0.984 23.317 44.378 1.00 34.62 119 PHE A CA 1
ATOM 912 C C . PHE A 1 119 ? -0.090 22.901 45.388 1.00 34.62 119 PHE A C 1
ATOM 914 O O . PHE A 1 119 ? -0.702 23.770 46.004 1.00 34.62 119 PHE A O 1
ATOM 921 N N . THR A 1 120 ? -0.368 21.607 45.533 1.00 43.28 120 THR A N 1
ATOM 922 C CA . THR A 1 120 ? -1.148 21.091 46.668 1.00 43.28 120 THR A CA 1
ATOM 923 C C . THR A 1 120 ? -0.248 20.141 47.430 1.00 43.28 120 THR A C 1
ATOM 925 O O . THR A 1 120 ? 0.072 19.056 46.945 1.00 43.28 120 THR A O 1
ATOM 928 N N . GLY A 1 121 ? 0.230 20.624 48.574 1.00 40.88 121 GLY A N 1
ATOM 929 C CA . GLY A 1 121 ? 1.130 19.900 49.451 1.00 40.88 121 GLY A CA 1
ATOM 930 C C . GLY A 1 121 ? 0.453 18.789 50.246 1.00 40.88 121 GLY A C 1
ATOM 931 O O . GLY A 1 121 ? -0.755 18.556 50.165 1.00 40.88 121 GLY A O 1
ATOM 932 N N . ARG A 1 122 ? 1.286 18.147 51.056 1.00 34.66 122 ARG A N 1
ATOM 933 C CA . ARG A 1 122 ? 0.922 17.530 52.321 1.00 34.66 122 ARG A CA 1
ATOM 934 C C . ARG A 1 122 ? 1.920 18.017 53.360 1.00 34.66 122 ARG A C 1
ATOM 936 O O . ARG A 1 122 ? 3.100 18.171 52.973 1.00 34.66 122 ARG A O 1
#

Sequence (122 aa):
MTSFENIGYNESERQFHERDQELLRKLRAQLDEQRAKAAADGQRSAHWMKCPKCGGQMKEVMMGADGGTVAVDQCTACGGVYFDAGELALLMGKQPGSSRMLDDLLGWVPGWGKGRKYFTGR

Foldseek 3Di:
DDDPPPPPDDPVRVVVVVVVVVVVVVVVVVVVVVVVVVVVVVVVVQPPQADPVPRAGWDWDWDDAPQGIATWTAGPPPRDIHDDDQRVCSRVNNRPDDPVVVLVVCVPPVPGDDDDDDDDDD

Radius of gyration: 33.17 Å; chains: 1; bounding box: 52×48×117 Å